Protein AF-A0A967PY24-F1 (afdb_monomer_lite)

Sequence (103 aa):
GVVNTLLMSVMERIREFGVILAVGATPGRLRKMVVSEAFLIGLIAMVLGNILGCLATWYLAEVGIDLRDFVSETLEFGGVVFDPIMRASWDYAYMGKMSIYVL

pLDDT: mean 76.0, std 14.74, range [50.81, 96.5]

Radius of gyration: 25.8 Å; chains: 1; bounding box: 61×32×58 Å

Secondary structure (DSSP, 8-state):
-HHHHHHHHHHHHHHHHHHHHHTT--HHHHHHHHHHHHHHHHHHHHHHHHHHHHHHHHHHHHH-EEGGGT--S--EETTEE---EE-----HHHHHHHHHH--

Foldseek 3Di:
DVVVVLVVVCVVC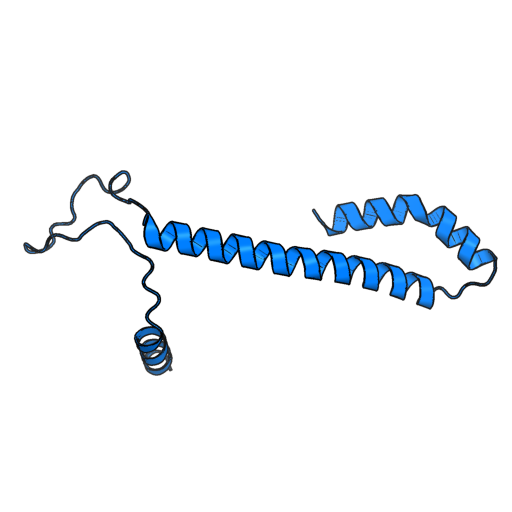VVVVVVVVVVPDDVVVVVVVSVVVVVVVVVVCVVVVVVVVVVVLVCCQVVFDQCCVVPVDQPCDPNDGDRSGDHPDPDVVVVVVVVVVVD

Structure (mmCIF, N/CA/C/O backbone):
data_AF-A0A967PY24-F1
#
_entry.id   AF-A0A967PY24-F1
#
loop_
_atom_site.group_PDB
_atom_site.id
_atom_site.type_symbol
_atom_site.label_atom_id
_atom_site.label_alt_id
_atom_site.label_comp_id
_atom_site.label_asym_id
_atom_site.label_entity_id
_atom_site.label_seq_id
_atom_site.pdbx_PDB_ins_code
_atom_site.Cartn_x
_atom_site.Cartn_y
_atom_site.Cartn_z
_atom_site.occupancy
_atom_site.B_iso_or_equiv
_atom_site.auth_seq_id
_atom_site.auth_comp_id
_atom_site.auth_asym_id
_atom_site.auth_atom_id
_atom_site.pdbx_PDB_model_num
ATOM 1 N N . GLY A 1 1 ? -1.833 11.123 3.171 1.00 68.25 1 GLY A N 1
ATOM 2 C CA . GLY A 1 1 ? -2.927 10.707 2.273 1.00 68.25 1 GLY A CA 1
ATOM 3 C C . GLY A 1 1 ? -3.796 9.662 2.936 1.00 68.25 1 GLY A C 1
ATOM 4 O O . GLY A 1 1 ? -4.712 10.034 3.648 1.00 68.25 1 GLY A O 1
ATOM 5 N N . VAL A 1 2 ? -3.454 8.378 2.793 1.00 81.25 2 VAL A N 1
ATOM 6 C CA . VAL A 1 2 ? -4.302 7.242 3.213 1.00 81.25 2 VAL A CA 1
ATOM 7 C C . VAL A 1 2 ? -4.654 7.246 4.706 1.00 81.25 2 VAL A C 1
ATOM 9 O O . VAL A 1 2 ? -5.825 7.155 5.055 1.00 81.25 2 VAL A O 1
ATOM 12 N N . VAL A 1 3 ? -3.669 7.431 5.594 1.00 84.44 3 VAL A N 1
ATOM 13 C CA . VAL A 1 3 ? -3.914 7.476 7.052 1.00 84.44 3 VAL A CA 1
ATOM 14 C C . VAL A 1 3 ? -4.847 8.628 7.429 1.00 84.44 3 VAL A C 1
ATOM 16 O O . VAL A 1 3 ? -5.705 8.457 8.281 1.00 84.44 3 VAL A O 1
ATOM 19 N N . ASN A 1 4 ? -4.735 9.777 6.758 1.00 89.81 4 ASN A N 1
ATOM 20 C CA . ASN A 1 4 ? -5.566 10.943 7.059 1.00 89.81 4 ASN A CA 1
ATOM 21 C C . ASN A 1 4 ? -7.040 10.696 6.692 1.00 89.81 4 ASN A C 1
ATOM 23 O O . ASN A 1 4 ? -7.938 11.041 7.450 1.00 89.81 4 ASN A O 1
ATOM 27 N N . THR A 1 5 ? -7.285 10.031 5.562 1.00 87.25 5 THR A N 1
ATOM 28 C CA . THR A 1 5 ? -8.632 9.631 5.131 1.00 87.25 5 THR A CA 1
ATOM 29 C C . THR A 1 5 ? -9.217 8.543 6.030 1.00 87.25 5 THR A C 1
ATOM 31 O O . THR A 1 5 ? -10.385 8.616 6.399 1.00 87.25 5 THR A O 1
ATOM 34 N N . LEU A 1 6 ? -8.405 7.560 6.431 1.00 86.25 6 LEU A N 1
ATOM 35 C CA . LEU A 1 6 ? -8.827 6.526 7.377 1.00 86.25 6 LEU A CA 1
ATOM 36 C C . LEU A 1 6 ? -9.180 7.131 8.738 1.00 86.25 6 LEU A C 1
ATOM 38 O O . LEU A 1 6 ? -10.207 6.784 9.308 1.00 86.25 6 LEU A O 1
ATOM 42 N N . LEU A 1 7 ? -8.372 8.070 9.235 1.00 86.44 7 LEU A N 1
ATOM 43 C CA . LEU A 1 7 ? -8.668 8.797 10.466 1.00 86.44 7 LEU A CA 1
ATOM 44 C C . LEU A 1 7 ? -9.975 9.579 10.345 1.00 86.44 7 LEU A C 1
ATOM 46 O O . LEU A 1 7 ? -10.795 9.497 11.250 1.00 86.44 7 LEU A O 1
ATOM 50 N N . MET A 1 8 ? -10.210 10.274 9.229 1.00 89.94 8 MET A N 1
ATOM 51 C CA . MET A 1 8 ? -11.463 11.000 9.011 1.00 89.94 8 MET A CA 1
ATOM 52 C C . MET A 1 8 ? -12.683 10.065 9.007 1.00 89.94 8 MET A C 1
ATOM 54 O O . MET A 1 8 ? -13.626 10.301 9.756 1.00 89.94 8 MET A O 1
ATOM 58 N N . SER A 1 9 ? -12.622 8.958 8.260 1.00 85.81 9 SER A N 1
ATOM 59 C CA . SER A 1 9 ? -13.684 7.938 8.221 1.00 85.81 9 SER A CA 1
ATOM 60 C C . SER A 1 9 ? -13.956 7.322 9.601 1.00 85.81 9 SER A C 1
ATOM 62 O O . SER A 1 9 ? -15.105 7.147 10.011 1.00 85.81 9 SER A O 1
ATOM 64 N N . VAL A 1 10 ? -12.900 7.046 10.375 1.00 85.50 10 VAL A N 1
ATOM 65 C CA . VAL A 1 10 ? -13.043 6.553 11.750 1.00 85.50 10 VAL A CA 1
ATOM 66 C C . VAL A 1 10 ? -13.692 7.614 12.632 1.00 85.50 10 VAL A C 1
ATOM 68 O O . VAL A 1 10 ? -14.6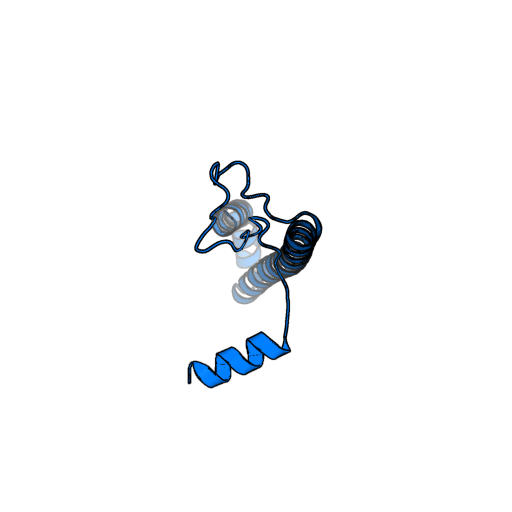30 7.287 13.351 1.00 85.50 10 VAL A O 1
ATOM 71 N N . MET A 1 11 ? -13.240 8.870 12.564 1.00 87.19 11 MET A N 1
ATOM 72 C CA . MET A 1 11 ? -13.758 9.974 13.380 1.00 87.19 11 MET A CA 1
ATOM 73 C C . MET A 1 11 ? -15.256 10.212 13.163 1.00 87.19 11 MET A C 1
ATOM 75 O O . MET A 1 11 ? -15.977 10.429 14.137 1.00 87.19 11 MET A O 1
ATOM 79 N N . GLU A 1 12 ? -15.742 10.103 11.925 1.00 88.75 12 GLU A N 1
ATOM 80 C CA . GLU A 1 12 ? -17.175 10.186 11.608 1.00 88.75 12 GLU A CA 1
ATOM 81 C C . GLU A 1 12 ? -17.982 9.060 12.277 1.00 88.75 12 GLU A C 1
ATOM 83 O O . GLU A 1 12 ? -19.085 9.290 12.774 1.00 88.75 12 GLU A O 1
ATOM 88 N N . ARG A 1 13 ? -17.400 7.860 12.387 1.00 87.62 13 ARG A N 1
ATOM 89 C CA . ARG A 1 13 ? -18.041 6.662 12.955 1.00 87.62 13 ARG A CA 1
ATOM 90 C C . ARG A 1 13 ? -17.791 6.436 14.447 1.00 87.62 13 ARG A C 1
ATOM 92 O O . ARG A 1 13 ? -18.373 5.521 15.029 1.00 87.62 13 ARG A O 1
ATOM 99 N N . ILE A 1 14 ? -16.988 7.270 15.117 1.00 86.19 14 ILE A N 1
ATOM 100 C CA . ILE A 1 14 ? -16.673 7.112 16.552 1.00 86.19 14 ILE A CA 1
ATOM 101 C C . ILE A 1 14 ? -17.939 7.061 17.418 1.00 86.19 14 ILE A C 1
ATOM 103 O O . ILE A 1 14 ? -18.005 6.246 18.340 1.00 86.19 14 ILE A O 1
ATOM 107 N N . ARG A 1 15 ? -18.958 7.890 17.135 1.00 86.44 15 ARG A N 1
ATOM 108 C CA . ARG A 1 15 ? -20.216 7.862 17.908 1.00 86.44 15 ARG A CA 1
ATOM 109 C C . ARG A 1 15 ? -20.978 6.555 17.712 1.00 86.44 15 ARG A C 1
ATOM 111 O O . ARG A 1 15 ? -21.472 6.003 18.689 1.00 86.44 15 ARG A O 1
ATOM 118 N N . GLU A 1 16 ? -21.032 6.042 16.487 1.00 88.31 16 GLU A N 1
ATOM 119 C CA . GLU A 1 16 ? -21.685 4.764 16.175 1.00 88.31 16 GLU A CA 1
ATOM 120 C C . GLU A 1 16 ? -20.984 3.608 16.894 1.00 88.31 16 GLU A C 1
ATOM 122 O O . GLU A 1 16 ? -21.624 2.789 17.554 1.00 88.31 16 GLU A O 1
ATOM 127 N N . PHE A 1 17 ? -19.651 3.590 16.854 1.00 87.25 17 PHE A N 1
ATOM 128 C CA . PHE A 1 17 ? -18.849 2.611 17.575 1.00 87.25 17 PHE A CA 1
ATOM 129 C C . PHE A 1 17 ? -19.028 2.714 19.092 1.00 87.25 17 PHE A C 1
ATOM 131 O O . PHE A 1 17 ? -19.130 1.685 19.755 1.00 87.25 17 PHE A O 1
ATOM 138 N N . GLY A 1 18 ? -19.143 3.925 19.641 1.00 85.75 18 GLY A N 1
ATOM 139 C CA . GLY A 1 18 ? -19.452 4.148 21.055 1.00 85.75 18 GLY A CA 1
ATOM 140 C C . GLY A 1 18 ? -20.798 3.551 21.476 1.00 85.75 18 GLY A C 1
ATOM 141 O O . GLY A 1 18 ? -20.881 2.916 22.525 1.00 85.75 18 GLY A O 1
ATOM 142 N N . VAL A 1 19 ? -21.829 3.672 20.633 1.00 89.62 19 VAL A N 1
ATOM 143 C CA . VAL A 1 19 ? -23.148 3.059 20.875 1.00 89.62 19 VAL A CA 1
ATOM 144 C C . VAL A 1 19 ? -23.069 1.532 20.804 1.00 89.62 19 VAL A C 1
ATOM 146 O O . VAL A 1 19 ? -23.576 0.848 21.689 1.00 89.62 19 VAL A O 1
ATOM 149 N N . ILE A 1 20 ? -22.382 0.981 19.800 1.00 85.69 20 ILE A N 1
ATOM 150 C CA . 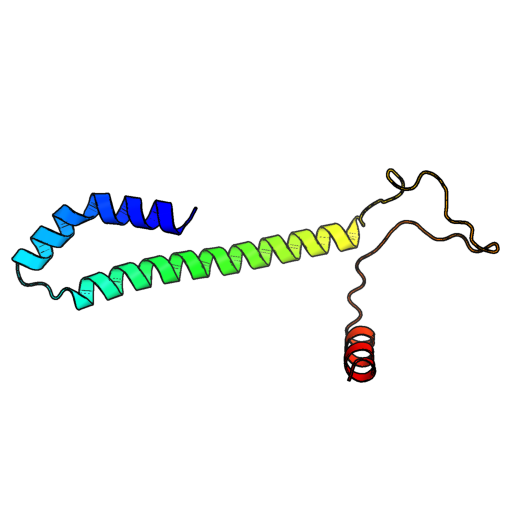ILE A 1 20 ? -22.213 -0.473 19.640 1.00 85.69 20 ILE A CA 1
ATOM 151 C C . ILE A 1 20 ? -2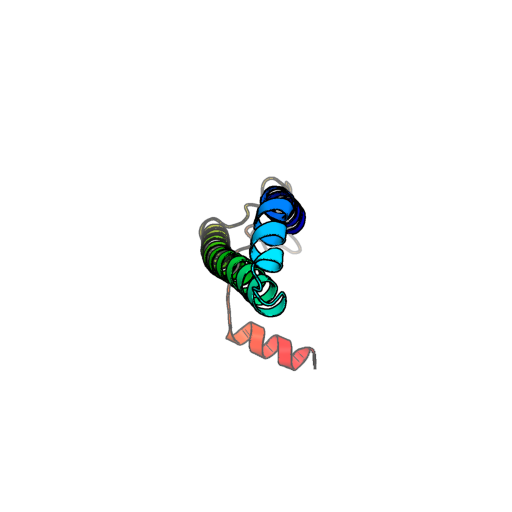1.457 -1.080 20.835 1.00 85.69 20 ILE A C 1
ATOM 153 O O . ILE A 1 20 ? -21.823 -2.148 21.330 1.00 85.69 20 ILE A O 1
ATOM 157 N N . LEU A 1 21 ? -20.429 -0.391 21.337 1.00 86.19 21 LEU A N 1
ATOM 158 C CA . LEU A 1 21 ? -19.691 -0.800 22.534 1.00 86.19 21 LEU A CA 1
ATOM 159 C C . LEU A 1 21 ? -20.553 -0.700 23.803 1.00 86.19 21 LEU A C 1
ATOM 161 O O . LEU A 1 21 ? -20.484 -1.594 24.643 1.00 86.19 21 LEU A O 1
ATOM 165 N N . ALA A 1 22 ? -21.404 0.325 23.923 1.00 88.62 22 ALA A N 1
ATOM 166 C CA . ALA A 1 22 ? -22.317 0.490 25.058 1.00 88.62 22 ALA A CA 1
ATOM 167 C C . ALA A 1 22 ? -23.391 -0.613 25.140 1.00 88.62 22 ALA A C 1
ATOM 169 O O . ALA A 1 22 ? -23.834 -0.956 26.232 1.00 88.62 22 ALA A O 1
ATOM 170 N N . VAL A 1 23 ? -23.766 -1.211 24.003 1.00 86.31 23 VAL A N 1
ATOM 171 C CA . VAL A 1 23 ? -24.688 -2.365 23.923 1.00 86.31 23 VAL A CA 1
ATOM 172 C C . VAL A 1 23 ? -23.981 -3.700 24.243 1.00 86.31 23 VAL A C 1
ATOM 174 O O . VAL A 1 23 ? -24.617 -4.749 24.310 1.00 86.31 23 VAL A O 1
ATOM 177 N N . GLY A 1 24 ? -22.669 -3.680 24.508 1.00 84.88 24 GLY A N 1
ATOM 178 C CA . GLY A 1 24 ? -21.901 -4.842 24.971 1.00 84.88 24 GLY A CA 1
ATOM 179 C C . GLY A 1 24 ? -21.020 -5.499 23.906 1.00 84.88 24 GLY A C 1
ATOM 180 O O . GLY A 1 24 ? -20.502 -6.597 24.124 1.00 84.88 24 GLY A O 1
ATOM 181 N N . ALA A 1 25 ? -20.813 -4.862 22.751 1.00 84.00 25 ALA A N 1
ATOM 182 C CA . ALA A 1 25 ? -19.838 -5.353 21.783 1.00 84.00 25 ALA A CA 1
ATOM 183 C C . ALA A 1 25 ? -18.401 -5.224 22.319 1.00 84.00 25 ALA A C 1
ATOM 185 O O . ALA A 1 25 ? -18.050 -4.282 23.025 1.00 84.00 25 ALA A O 1
ATOM 186 N N . THR A 1 26 ? -17.525 -6.158 21.943 1.00 88.50 26 THR A N 1
ATOM 187 C CA . THR A 1 26 ? -16.120 -6.145 22.371 1.00 88.50 26 THR A CA 1
ATOM 188 C C . THR A 1 26 ? -15.265 -5.210 21.499 1.00 88.50 26 THR A C 1
ATOM 190 O O . THR A 1 26 ? -15.270 -5.348 20.271 1.00 88.50 26 THR A O 1
ATOM 193 N N . PRO A 1 27 ? -14.419 -4.340 22.091 1.00 81.25 27 PRO A N 1
ATOM 194 C CA . PRO A 1 27 ? -13.557 -3.409 21.345 1.00 81.25 27 PRO A CA 1
ATOM 195 C C . PRO A 1 27 ? -12.545 -4.112 20.427 1.00 81.25 27 PRO A C 1
ATOM 197 O O . PRO A 1 27 ? -12.156 -3.582 19.385 1.00 81.25 27 PRO A O 1
ATOM 200 N N . GLY A 1 28 ? -12.174 -5.357 20.743 1.00 85.75 28 GLY A N 1
ATOM 201 C CA . GLY A 1 28 ? -11.334 -6.181 19.874 1.00 85.75 28 GLY A CA 1
ATOM 202 C C . GLY A 1 28 ? -11.974 -6.508 18.517 1.00 85.75 28 GLY A C 1
ATOM 203 O O . GLY A 1 28 ? -11.254 -6.624 17.525 1.00 85.75 28 GLY A O 1
ATOM 204 N N . ARG A 1 29 ? -13.308 -6.627 18.444 1.00 84.94 29 ARG A N 1
ATOM 205 C CA . ARG A 1 29 ? -14.031 -6.921 17.195 1.00 84.94 29 ARG A CA 1
ATOM 206 C C . ARG A 1 29 ? -14.053 -5.711 16.269 1.00 84.94 29 ARG A C 1
ATOM 208 O O . ARG A 1 29 ? -13.830 -5.865 15.072 1.00 84.94 29 ARG A O 1
ATOM 215 N N . LEU A 1 30 ? -14.217 -4.522 16.845 1.00 86.12 30 LEU A N 1
ATOM 216 C CA . LEU A 1 30 ? -14.128 -3.262 16.118 1.00 86.12 30 LEU A CA 1
ATOM 217 C C . LEU A 1 30 ? -12.735 -3.065 15.508 1.00 86.12 30 LEU A C 1
ATOM 219 O O . LEU A 1 30 ? -12.608 -2.821 14.313 1.00 86.12 30 LEU A O 1
ATOM 223 N N . ARG A 1 31 ? -11.677 -3.266 16.304 1.00 86.31 31 ARG A N 1
ATOM 224 C CA . ARG A 1 31 ? -10.299 -3.152 15.808 1.00 86.31 31 ARG A CA 1
ATOM 225 C C . ARG A 1 31 ? -10.023 -4.118 14.654 1.00 86.31 31 ARG A C 1
ATOM 227 O O . ARG A 1 31 ? -9.413 -3.723 13.668 1.00 86.31 31 ARG A O 1
ATOM 234 N N . LYS A 1 32 ? -10.481 -5.372 14.756 1.00 90.81 32 LYS A N 1
ATOM 235 C CA . LYS A 1 32 ? -10.332 -6.360 13.674 1.00 90.81 32 LYS A CA 1
ATOM 236 C C . LYS A 1 32 ? -11.047 -5.926 12.394 1.00 90.81 32 LYS A C 1
ATOM 238 O O . LYS A 1 32 ? -10.474 -6.084 11.325 1.00 90.81 32 LYS A O 1
ATOM 243 N N . MET A 1 33 ? -12.246 -5.357 12.508 1.00 89.06 33 MET A N 1
ATOM 244 C CA . MET A 1 33 ? -13.005 -4.850 11.364 1.00 89.06 33 MET A CA 1
ATOM 245 C C . MET A 1 33 ? -12.246 -3.730 10.642 1.00 89.06 33 MET A C 1
ATOM 247 O O . MET A 1 33 ? -11.991 -3.842 9.446 1.00 89.06 33 MET A O 1
ATOM 251 N N . VAL A 1 34 ? -11.789 -2.714 11.380 1.00 88.25 34 VAL A N 1
ATOM 252 C CA . VAL A 1 34 ? -11.043 -1.583 10.802 1.00 88.25 34 VAL A CA 1
ATOM 253 C C . VAL A 1 34 ? -9.730 -2.046 10.164 1.00 88.25 34 VAL A C 1
ATOM 255 O O . VAL A 1 34 ? -9.392 -1.630 9.059 1.00 88.25 34 VAL A O 1
ATOM 258 N N . VAL A 1 35 ? -8.997 -2.955 10.818 1.00 90.12 35 VAL A N 1
ATOM 259 C CA . VAL A 1 35 ? -7.762 -3.520 10.250 1.00 90.12 35 VAL A CA 1
ATOM 260 C C . VAL A 1 35 ? -8.054 -4.322 8.982 1.00 90.12 35 VAL A C 1
ATOM 262 O O . VAL A 1 35 ? -7.303 -4.204 8.020 1.00 90.12 35 VAL A O 1
ATOM 265 N N . SER A 1 36 ? -9.140 -5.100 8.944 1.00 93.06 36 SER A N 1
ATOM 266 C CA . SER A 1 36 ? -9.518 -5.844 7.736 1.00 93.06 36 SER A CA 1
ATOM 267 C C . SER A 1 36 ? -9.909 -4.928 6.576 1.00 93.06 36 SER A C 1
ATOM 269 O O . SER A 1 36 ? -9.531 -5.195 5.441 1.00 93.06 36 SER A O 1
ATOM 271 N N . GLU A 1 37 ? -10.591 -3.817 6.854 1.00 89.56 37 GLU A N 1
ATOM 272 C CA . GLU A 1 37 ? -10.946 -2.817 5.847 1.00 89.56 37 GLU A CA 1
ATOM 273 C C . GLU A 1 37 ? -9.691 -2.147 5.274 1.00 89.56 37 GLU A C 1
ATOM 275 O O . GLU A 1 37 ? -9.494 -2.118 4.058 1.00 89.56 37 GLU A O 1
ATOM 280 N N . ALA A 1 38 ? -8.778 -1.709 6.146 1.00 90.12 38 ALA A N 1
ATOM 281 C CA . ALA A 1 38 ? -7.498 -1.138 5.734 1.00 90.12 38 ALA A CA 1
ATOM 282 C C . ALA A 1 38 ? -6.647 -2.140 4.935 1.00 90.12 38 ALA A C 1
ATOM 284 O O . ALA A 1 38 ? -6.014 -1.768 3.947 1.00 90.12 38 ALA A O 1
ATOM 285 N N . PHE A 1 39 ? -6.654 -3.415 5.332 1.00 93.75 39 PHE A N 1
ATOM 286 C CA . PHE A 1 39 ? -5.940 -4.476 4.631 1.00 93.75 39 PHE A CA 1
ATOM 287 C C . PHE A 1 39 ? -6.484 -4.697 3.216 1.00 93.75 39 PHE A C 1
ATOM 289 O O . PHE A 1 39 ? -5.700 -4.778 2.274 1.00 93.75 39 PHE A O 1
ATOM 296 N N . LEU A 1 40 ? -7.808 -4.737 3.042 1.00 93.69 40 LEU A N 1
ATOM 297 C CA . LEU A 1 40 ? -8.437 -4.883 1.725 1.00 93.69 40 LEU A CA 1
ATOM 298 C C . LEU A 1 40 ? -8.108 -3.706 0.804 1.00 93.69 40 LEU A C 1
ATOM 300 O O . LEU A 1 40 ? -7.724 -3.914 -0.345 1.00 93.69 40 LEU A O 1
ATOM 304 N N . ILE A 1 41 ? -8.194 -2.477 1.318 1.00 92.31 41 ILE A N 1
ATOM 305 C CA . ILE A 1 41 ? -7.833 -1.272 0.559 1.00 92.31 41 ILE A CA 1
ATOM 306 C C . ILE A 1 41 ? -6.354 -1.322 0.153 1.00 92.31 41 ILE A C 1
ATOM 308 O O . ILE A 1 41 ? -6.021 -1.049 -0.999 1.00 92.31 41 ILE A O 1
ATOM 312 N N . GLY A 1 42 ? -5.471 -1.715 1.076 1.00 91.75 42 GLY A N 1
ATOM 313 C CA . GLY A 1 42 ? -4.043 -1.878 0.806 1.00 91.75 42 GLY A CA 1
ATOM 314 C C . GLY A 1 42 ? -3.756 -2.939 -0.257 1.00 91.75 42 GLY A C 1
ATOM 315 O O . GLY A 1 42 ? -2.949 -2.702 -1.151 1.00 91.75 42 GLY A O 1
ATOM 316 N N . LEU A 1 43 ? -4.452 -4.076 -0.207 1.00 95.44 43 LEU A N 1
ATOM 317 C CA . LEU A 1 43 ? -4.307 -5.157 -1.181 1.00 95.44 43 LEU A CA 1
ATOM 318 C C . LEU A 1 43 ? -4.712 -4.698 -2.589 1.00 95.44 43 LEU A C 1
ATOM 320 O O . LEU A 1 43 ? -3.979 -4.917 -3.550 1.00 95.44 43 LEU A O 1
ATOM 324 N N . ILE A 1 44 ? -5.849 -4.008 -2.705 1.00 94.75 44 ILE A N 1
ATOM 325 C CA . ILE A 1 44 ? -6.325 -3.457 -3.980 1.00 94.75 44 ILE A CA 1
ATOM 326 C C . ILE A 1 44 ? -5.332 -2.417 -4.512 1.00 94.75 44 ILE A C 1
ATOM 328 O O . ILE A 1 44 ? -4.950 -2.469 -5.681 1.00 94.75 44 ILE A O 1
ATOM 332 N N . ALA A 1 45 ? -4.866 -1.506 -3.655 1.00 93.44 45 ALA A N 1
ATOM 333 C CA . ALA A 1 45 ? -3.884 -0.494 -4.029 1.00 93.44 45 ALA A CA 1
ATOM 334 C C . ALA A 1 45 ? -2.554 -1.113 -4.487 1.00 93.44 45 ALA A C 1
ATOM 336 O O . ALA A 1 45 ? -1.969 -0.641 -5.458 1.00 93.44 45 ALA A O 1
ATOM 337 N N . MET A 1 46 ? -2.095 -2.184 -3.834 1.00 94.50 46 MET A N 1
ATOM 338 C CA . MET A 1 46 ? -0.882 -2.908 -4.215 1.00 94.50 46 MET A CA 1
ATOM 339 C C . MET A 1 46 ? -1.014 -3.531 -5.606 1.00 94.50 46 MET A C 1
ATOM 341 O O . MET A 1 46 ? -0.124 -3.359 -6.435 1.00 94.50 46 MET A O 1
ATOM 345 N N . VAL A 1 47 ? -2.119 -4.232 -5.876 1.00 96.50 47 VAL A N 1
ATOM 346 C CA . VAL A 1 47 ? -2.360 -4.867 -7.182 1.00 96.50 47 VAL A CA 1
ATOM 347 C C . VAL A 1 47 ? -2.434 -3.813 -8.284 1.00 96.50 47 VAL A C 1
ATOM 349 O O . VAL A 1 47 ? -1.749 -3.932 -9.297 1.00 96.50 47 VAL A O 1
ATOM 352 N N . LEU A 1 48 ? -3.205 -2.744 -8.070 1.00 95.31 48 LEU A N 1
ATOM 353 C CA . LEU A 1 48 ? -3.330 -1.655 -9.040 1.00 95.31 48 LEU A CA 1
ATOM 354 C C . LEU A 1 48 ? -2.002 -0.928 -9.264 1.00 95.31 48 LEU A C 1
ATOM 356 O O . LEU A 1 48 ? -1.634 -0.665 -10.405 1.00 95.31 48 LEU A O 1
ATOM 360 N N . GLY A 1 49 ? -1.264 -0.635 -8.192 1.00 93.25 49 GLY A N 1
ATOM 361 C CA . GLY A 1 49 ? 0.046 0.002 -8.273 1.00 93.25 49 GLY A CA 1
ATOM 362 C C . GLY A 1 49 ? 1.060 -0.853 -9.028 1.00 93.25 49 GLY A C 1
ATOM 363 O O . GLY A 1 49 ? 1.819 -0.324 -9.833 1.00 93.25 49 GLY A O 1
ATOM 364 N N . ASN A 1 50 ? 1.036 -2.173 -8.830 1.00 93.62 50 ASN A N 1
ATOM 365 C CA . ASN A 1 50 ? 1.899 -3.094 -9.561 1.00 93.62 50 ASN A CA 1
ATOM 366 C C . ASN A 1 50 ? 1.559 -3.122 -11.058 1.00 93.62 50 ASN A C 1
ATOM 368 O O . ASN A 1 50 ? 2.454 -2.962 -11.880 1.00 93.62 50 ASN A O 1
ATOM 372 N N . ILE A 1 51 ? 0.274 -3.228 -11.410 1.00 94.06 51 ILE A N 1
ATOM 373 C CA . ILE A 1 51 ? -0.178 -3.222 -12.809 1.00 94.06 51 ILE A CA 1
ATOM 374 C C . ILE A 1 51 ? 0.222 -1.916 -13.502 1.00 94.06 51 ILE A C 1
ATOM 376 O O . ILE A 1 51 ? 0.812 -1.946 -14.581 1.00 94.06 51 ILE A O 1
ATOM 380 N N . LEU A 1 52 ? -0.058 -0.771 -12.873 1.00 93.06 52 LEU A N 1
ATOM 381 C CA . LEU A 1 52 ? 0.308 0.541 -13.408 1.00 93.06 52 LEU A CA 1
ATOM 382 C C . LEU A 1 52 ? 1.827 0.708 -13.514 1.00 93.06 52 LEU A C 1
ATOM 384 O O . LEU A 1 52 ? 2.306 1.248 -14.505 1.00 93.06 52 LEU A O 1
ATOM 388 N N . GLY A 1 53 ? 2.581 0.214 -12.531 1.00 89.12 53 GLY A N 1
ATOM 389 C CA . GLY A 1 53 ? 4.041 0.218 -12.550 1.00 89.12 53 GLY A CA 1
ATOM 390 C C . GLY A 1 53 ? 4.601 -0.605 -13.707 1.00 89.12 53 GLY A C 1
ATOM 391 O O . GLY A 1 53 ? 5.395 -0.090 -14.485 1.00 89.12 53 GLY A O 1
ATOM 392 N N . CYS A 1 54 ? 4.139 -1.845 -13.881 1.00 86.25 54 CYS A N 1
ATOM 393 C CA . CYS A 1 54 ? 4.542 -2.702 -14.995 1.00 86.25 54 CYS A CA 1
ATOM 394 C C . CYS A 1 54 ? 4.174 -2.096 -16.353 1.00 86.25 54 CYS A C 1
ATOM 396 O O . CYS A 1 54 ? 4.998 -2.123 -17.262 1.00 86.25 54 CYS A O 1
ATOM 398 N N . LEU A 1 55 ? 2.979 -1.513 -16.490 1.00 86.25 55 LEU A N 1
ATOM 399 C CA . LEU A 1 55 ? 2.569 -0.801 -17.705 1.00 86.25 55 LEU A CA 1
ATOM 400 C C . LEU A 1 55 ? 3.470 0.402 -17.988 1.00 86.25 55 LEU A C 1
ATOM 402 O O . LEU A 1 55 ? 3.892 0.587 -19.125 1.00 86.25 55 LEU A O 1
ATOM 406 N N . ALA A 1 56 ? 3.800 1.193 -16.966 1.00 83.62 56 ALA A N 1
ATOM 407 C CA . ALA A 1 56 ? 4.707 2.325 -17.104 1.00 83.62 56 ALA A CA 1
ATOM 408 C C . ALA A 1 56 ? 6.120 1.871 -17.496 1.00 83.62 56 ALA A C 1
ATOM 410 O O . ALA A 1 56 ? 6.719 2.456 -18.391 1.00 83.62 56 ALA A O 1
ATOM 411 N N . THR A 1 57 ? 6.641 0.805 -16.880 1.00 79.38 57 THR A N 1
ATOM 412 C CA . THR A 1 57 ? 7.941 0.223 -17.241 1.00 79.38 57 THR A CA 1
ATOM 413 C C . THR A 1 57 ? 7.938 -0.324 -18.664 1.00 79.38 57 THR A C 1
ATOM 415 O O . THR A 1 57 ? 8.893 -0.090 -19.395 1.00 79.38 57 THR A O 1
ATOM 418 N N . TRP A 1 58 ? 6.875 -1.015 -19.077 1.00 74.56 58 TRP A N 1
ATOM 419 C CA . TRP A 1 58 ? 6.735 -1.519 -20.442 1.00 74.56 58 TRP A CA 1
ATOM 420 C C . TRP A 1 58 ? 6.667 -0.377 -21.462 1.00 74.56 58 TRP A C 1
ATOM 422 O O . TRP A 1 58 ? 7.377 -0.406 -22.461 1.00 74.56 58 TRP A O 1
ATOM 432 N N . TYR A 1 59 ? 5.897 0.673 -21.169 1.00 75.94 59 TYR A N 1
ATOM 433 C CA . TYR A 1 59 ? 5.829 1.871 -22.003 1.00 75.94 59 TYR A CA 1
ATOM 434 C C . TYR A 1 59 ? 7.194 2.565 -22.124 1.00 75.94 59 TYR A C 1
ATOM 436 O O . TYR A 1 59 ? 7.615 2.904 -23.226 1.00 75.94 59 TYR A O 1
ATOM 444 N N . LEU A 1 60 ? 7.924 2.717 -21.013 1.00 70.38 60 LEU A N 1
ATOM 445 C CA . LEU A 1 60 ? 9.291 3.250 -21.020 1.00 70.38 60 LEU A CA 1
ATOM 446 C C . LEU A 1 60 ? 10.276 2.349 -21.779 1.00 70.38 60 LEU A C 1
ATOM 448 O O . LEU A 1 60 ? 11.233 2.860 -22.351 1.00 70.38 60 LEU A O 1
ATOM 452 N N . ALA A 1 61 ? 10.080 1.030 -21.772 1.00 65.88 61 ALA A N 1
ATOM 453 C CA . ALA A 1 61 ? 10.940 0.095 -22.490 1.00 65.88 61 ALA A CA 1
ATOM 454 C C . ALA A 1 61 ? 10.713 0.143 -24.011 1.00 65.88 61 ALA A C 1
ATOM 456 O O . ALA A 1 61 ? 11.682 0.056 -24.764 1.00 65.88 61 ALA A O 1
ATOM 457 N N . GLU A 1 62 ? 9.462 0.312 -24.452 1.00 64.44 62 GLU A N 1
ATOM 458 C CA . GLU A 1 62 ? 9.100 0.343 -25.874 1.00 64.44 62 GLU A CA 1
ATOM 459 C C . GLU A 1 62 ? 9.340 1.723 -26.510 1.00 64.44 62 GLU A C 1
ATOM 461 O O . GLU A 1 62 ? 9.897 1.816 -27.601 1.00 64.44 62 GLU A O 1
ATOM 466 N N . VAL A 1 63 ? 8.960 2.806 -25.820 1.00 66.50 63 VAL A N 1
ATOM 467 C CA . VAL A 1 63 ? 9.137 4.184 -26.317 1.00 66.50 63 VAL A CA 1
ATOM 468 C C . VAL A 1 63 ? 10.553 4.702 -26.041 1.00 66.50 63 VAL A C 1
ATOM 470 O O . VAL A 1 63 ? 11.070 5.510 -26.808 1.00 66.50 63 VAL A O 1
ATOM 473 N N . GLY A 1 64 ? 11.218 4.197 -24.994 1.00 55.84 64 GLY A N 1
ATOM 474 C CA . GLY A 1 64 ? 12.485 4.742 -24.513 1.00 55.84 64 GLY A CA 1
ATOM 475 C C . GLY A 1 64 ? 12.300 6.121 -23.875 1.00 55.84 64 GLY A C 1
ATOM 476 O O . GLY A 1 64 ? 11.343 6.844 -24.149 1.00 55.84 64 GLY A O 1
ATOM 477 N N . ILE A 1 65 ? 13.220 6.511 -22.996 1.00 59.09 65 ILE A N 1
ATOM 478 C CA . ILE A 1 65 ? 13.342 7.922 -22.620 1.00 59.09 65 ILE A CA 1
ATOM 479 C C . ILE A 1 65 ? 14.210 8.558 -23.701 1.00 59.09 65 ILE A C 1
ATOM 481 O O . ILE A 1 65 ? 15.379 8.200 -23.831 1.00 59.09 65 ILE A O 1
ATOM 485 N N . ASP A 1 66 ? 13.644 9.456 -24.504 1.00 58.12 66 ASP A N 1
ATOM 486 C CA . ASP A 1 66 ? 14.399 10.161 -25.537 1.00 58.12 66 ASP A CA 1
ATOM 487 C C . ASP A 1 66 ? 15.202 11.299 -24.882 1.00 58.12 66 ASP A C 1
ATOM 489 O O . ASP A 1 66 ? 14.691 12.388 -24.627 1.00 58.12 66 ASP A O 1
ATOM 493 N N . LEU A 1 67 ? 16.461 11.030 -24.514 1.00 60.91 67 LEU A N 1
ATOM 494 C CA . LEU A 1 67 ? 17.348 12.031 -23.900 1.00 60.91 67 LEU A CA 1
ATOM 495 C C . LEU A 1 67 ? 17.914 13.036 -24.917 1.00 60.91 67 LEU A C 1
ATOM 497 O O . LEU A 1 67 ? 18.663 13.931 -24.524 1.00 60.91 67 LEU A O 1
ATOM 501 N N . ARG A 1 68 ? 17.557 12.921 -26.203 1.00 53.91 68 ARG A N 1
ATOM 502 C CA . ARG A 1 68 ? 18.015 13.817 -27.280 1.00 53.91 68 ARG A CA 1
ATOM 503 C C . ARG A 1 68 ? 17.693 15.287 -27.010 1.00 53.91 68 ARG A C 1
ATOM 505 O O . ARG A 1 68 ? 18.485 16.149 -27.370 1.00 53.91 68 ARG A O 1
ATOM 512 N N . ASP A 1 69 ? 16.595 15.564 -26.309 1.00 59.56 69 ASP A N 1
ATOM 513 C CA . ASP A 1 69 ? 16.208 16.932 -25.941 1.00 59.56 69 ASP A CA 1
ATOM 514 C C . ASP A 1 69 ? 16.993 17.494 -24.737 1.00 59.56 69 ASP A C 1
ATOM 516 O O . ASP A 1 69 ? 17.048 18.708 -24.550 1.00 59.56 69 ASP A O 1
ATOM 520 N N . PHE A 1 70 ? 17.627 16.639 -23.923 1.00 59.59 70 PHE A N 1
ATOM 521 C CA . PHE A 1 70 ? 18.456 17.048 -22.777 1.00 59.59 70 PHE A CA 1
ATOM 522 C C . PHE A 1 70 ? 19.964 17.032 -23.081 1.00 59.59 70 PHE A C 1
ATOM 524 O O . PHE A 1 70 ? 20.739 17.667 -22.366 1.00 59.59 70 PHE A O 1
ATOM 531 N N . VAL A 1 71 ? 20.386 16.326 -24.133 1.00 57.47 71 VAL A N 1
ATOM 532 C CA . VAL A 1 71 ? 21.777 16.193 -24.583 1.00 57.47 71 VAL A CA 1
ATOM 533 C C . VAL A 1 71 ? 21.854 16.673 -26.036 1.00 57.47 71 VAL A C 1
ATOM 535 O O . VAL A 1 71 ? 21.650 15.904 -26.968 1.00 57.47 71 VAL A O 1
ATOM 538 N N . SER A 1 72 ? 22.121 17.969 -26.232 1.00 53.28 72 SER A N 1
ATOM 539 C CA . SER A 1 72 ? 22.178 18.602 -27.564 1.00 53.28 72 SER A CA 1
ATOM 540 C C . SER A 1 72 ? 23.453 18.286 -28.358 1.00 53.28 72 SER A C 1
ATOM 542 O O . SER A 1 72 ? 23.545 18.626 -29.533 1.00 53.28 72 SER A O 1
ATOM 544 N N . GLU A 1 73 ? 24.439 17.653 -27.724 1.00 57.97 73 GLU A N 1
ATOM 545 C CA . GLU A 1 73 ? 25.657 17.149 -28.356 1.00 57.97 73 GLU A CA 1
ATOM 546 C C . GLU A 1 73 ? 25.616 15.621 -28.324 1.00 57.97 73 GLU A C 1
ATOM 548 O O . GLU A 1 73 ? 25.679 15.018 -27.254 1.00 57.97 73 GLU A O 1
ATOM 553 N N . THR A 1 74 ? 25.523 14.976 -29.490 1.00 56.41 74 THR A N 1
ATOM 554 C CA . THR A 1 74 ? 25.887 13.561 -29.625 1.00 56.41 74 THR A CA 1
ATOM 555 C C . THR A 1 74 ? 27.264 13.376 -28.996 1.00 56.41 74 THR A C 1
ATOM 557 O O . THR A 1 74 ? 28.240 13.946 -29.478 1.00 56.41 74 THR A O 1
ATOM 560 N N . LEU A 1 75 ? 27.335 12.637 -27.885 1.00 56.19 75 LEU A N 1
ATOM 561 C CA . LEU A 1 75 ? 28.581 12.369 -27.170 1.00 56.19 75 LEU A CA 1
ATOM 562 C C . LEU A 1 75 ? 29.470 11.484 -28.057 1.00 56.19 75 LEU A C 1
ATOM 564 O O . LEU A 1 75 ? 29.441 10.263 -27.980 1.00 56.19 75 LEU A O 1
ATOM 568 N N . GLU A 1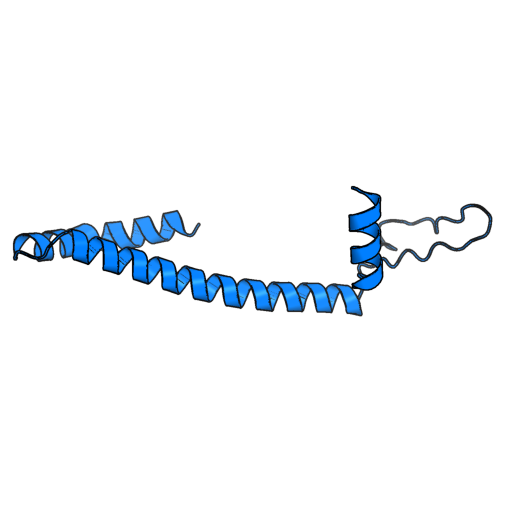 76 ? 30.239 12.099 -28.949 1.00 56.38 76 GLU A N 1
ATOM 569 C CA . GLU A 1 76 ? 31.247 11.429 -29.764 1.00 56.38 76 GLU A CA 1
ATOM 570 C C . GLU A 1 76 ? 32.558 11.375 -28.973 1.00 56.38 76 GLU A C 1
ATOM 572 O O . GLU A 1 76 ? 33.402 12.265 -29.056 1.00 56.38 76 GLU A O 1
ATOM 577 N N . PHE A 1 77 ? 32.752 10.324 -28.174 1.00 52.34 77 PHE A N 1
ATOM 578 C CA . PHE A 1 77 ? 34.042 10.076 -27.529 1.00 52.34 77 PHE A CA 1
ATOM 579 C C . PHE A 1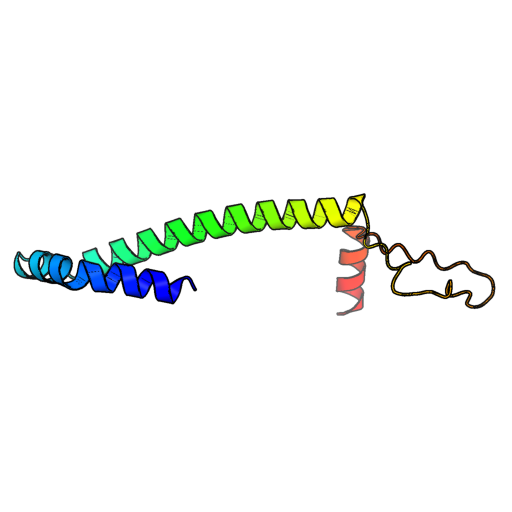 77 ? 34.828 9.049 -28.350 1.00 52.34 77 PHE A C 1
ATOM 581 O O . PHE A 1 77 ? 34.544 7.854 -28.314 1.00 52.34 77 PHE A O 1
ATOM 588 N N . GLY A 1 78 ? 35.808 9.516 -29.128 1.00 59.88 78 GLY A N 1
ATOM 589 C CA . GLY A 1 78 ? 36.714 8.640 -29.881 1.00 59.88 78 GLY A CA 1
ATOM 590 C C . GLY A 1 78 ? 36.110 7.975 -31.127 1.00 59.88 78 GLY A C 1
ATOM 591 O O . GLY A 1 78 ? 36.516 6.869 -31.470 1.00 59.88 78 GLY A O 1
ATOM 592 N N . GLY A 1 79 ? 35.157 8.624 -31.808 1.00 55.75 79 GLY A N 1
ATOM 593 C CA . GLY A 1 79 ? 34.594 8.147 -33.084 1.00 55.75 79 GLY A CA 1
ATOM 594 C C . GLY A 1 79 ? 33.500 7.079 -32.963 1.00 55.75 79 GLY A C 1
ATOM 595 O O . GLY A 1 79 ? 33.070 6.525 -33.973 1.00 55.75 79 GLY A O 1
ATOM 596 N N . VAL A 1 80 ? 33.037 6.793 -31.744 1.00 56.06 80 VAL A N 1
ATOM 597 C CA . VAL A 1 80 ? 31.876 5.935 -31.487 1.00 56.06 80 VAL A CA 1
ATOM 598 C C . VAL A 1 80 ? 30.669 6.827 -31.210 1.00 56.06 80 VAL A C 1
ATOM 600 O O . VAL A 1 80 ? 30.702 7.649 -30.295 1.00 56.06 80 VAL A O 1
ATOM 603 N N . VAL A 1 81 ? 29.606 6.663 -32.000 1.00 58.56 81 VAL A N 1
ATOM 604 C CA . VAL A 1 81 ? 28.329 7.351 -31.779 1.00 58.56 81 VAL A CA 1
ATOM 605 C C . VAL A 1 81 ? 27.657 6.720 -30.562 1.00 58.56 81 VAL A C 1
ATOM 607 O O . VAL A 1 81 ? 27.207 5.575 -30.624 1.00 58.56 81 VAL A O 1
ATOM 610 N N . PHE A 1 82 ? 27.606 7.444 -29.446 1.00 55.22 82 PHE A N 1
ATOM 611 C CA . PHE A 1 82 ? 26.771 7.053 -28.314 1.00 55.22 82 PHE A CA 1
ATOM 612 C C . PHE A 1 82 ? 25.307 7.334 -28.665 1.00 55.22 82 PHE A C 1
ATOM 614 O O . PHE A 1 82 ? 24.920 8.492 -28.814 1.00 55.22 82 PHE A O 1
ATOM 621 N N . ASP A 1 83 ? 24.496 6.282 -28.817 1.00 57.00 83 ASP A N 1
ATOM 622 C CA . ASP A 1 83 ? 23.048 6.416 -29.006 1.00 57.00 83 ASP A CA 1
ATOM 623 C C . ASP A 1 83 ? 22.419 6.920 -27.689 1.00 57.00 83 ASP A C 1
ATOM 625 O O . ASP A 1 83 ? 22.496 6.221 -26.674 1.00 57.00 83 ASP A O 1
ATOM 629 N N . PRO A 1 84 ? 21.823 8.128 -27.652 1.00 55.00 84 PRO A N 1
ATOM 630 C CA . PRO A 1 84 ? 21.266 8.712 -26.429 1.00 55.00 84 PRO A CA 1
ATOM 631 C C . PRO A 1 84 ? 19.968 8.033 -25.967 1.00 55.00 84 PRO A C 1
ATOM 633 O O . PRO A 1 84 ? 19.402 8.416 -24.943 1.00 55.00 84 PRO A O 1
ATOM 636 N N . ILE A 1 85 ? 19.471 7.031 -26.698 1.00 52.25 85 ILE A N 1
ATOM 637 C CA . ILE A 1 85 ? 18.276 6.286 -26.312 1.00 52.25 85 ILE A CA 1
ATOM 638 C C . ILE A 1 85 ? 18.659 5.245 -25.252 1.00 52.25 85 ILE A C 1
ATOM 640 O O . ILE A 1 85 ? 19.056 4.119 -25.559 1.00 52.25 85 ILE A O 1
ATOM 644 N N . MET A 1 86 ? 18.485 5.599 -23.977 1.00 55.81 86 MET A N 1
ATOM 645 C CA . MET A 1 86 ? 18.544 4.621 -22.891 1.00 55.81 86 MET A CA 1
ATOM 646 C C . MET A 1 86 ? 17.279 3.758 -22.904 1.00 55.81 86 MET A C 1
ATOM 648 O O . MET A 1 86 ? 16.224 4.144 -22.398 1.00 55.81 86 MET A O 1
ATOM 652 N N . ARG A 1 87 ? 17.395 2.563 -23.489 1.00 54.28 87 ARG A N 1
ATOM 653 C CA . ARG A 1 87 ? 16.370 1.517 -23.413 1.00 54.28 87 ARG A CA 1
ATOM 654 C C . ARG A 1 87 ? 16.544 0.728 -22.122 1.00 54.28 87 ARG A C 1
ATOM 656 O O . ARG A 1 87 ? 17.636 0.247 -21.829 1.00 54.28 87 ARG A O 1
ATOM 663 N N . ALA A 1 88 ? 15.464 0.551 -21.370 1.00 50.81 88 ALA A N 1
ATOM 664 C CA . ALA A 1 88 ? 15.456 -0.356 -20.230 1.00 50.81 88 ALA A CA 1
ATOM 665 C C . ALA A 1 88 ? 15.483 -1.809 -20.738 1.00 50.81 88 ALA A C 1
ATOM 667 O O . ALA A 1 88 ? 14.441 -2.385 -21.045 1.00 50.81 88 ALA A O 1
ATOM 668 N N . SER A 1 89 ? 16.670 -2.407 -20.858 1.00 60.25 89 SER A N 1
ATOM 669 C CA . SER A 1 89 ? 16.814 -3.830 -21.166 1.00 60.25 89 SER A CA 1
ATOM 670 C C . SER A 1 89 ? 16.805 -4.650 -19.875 1.00 60.25 89 SER A C 1
ATOM 672 O O . SER A 1 89 ? 17.677 -4.532 -19.016 1.00 60.25 89 SER A O 1
ATOM 674 N N . TRP A 1 90 ? 15.790 -5.498 -19.725 1.00 54.47 90 TRP A N 1
ATOM 675 C CA . TRP A 1 90 ? 15.731 -6.483 -18.647 1.00 54.47 90 TRP A CA 1
ATOM 676 C C . TRP A 1 90 ? 16.495 -7.734 -19.078 1.00 54.47 90 TRP A C 1
ATOM 678 O O . TRP A 1 90 ? 15.914 -8.674 -19.615 1.00 54.47 90 TRP A O 1
ATOM 688 N N . ASP A 1 91 ? 17.812 -7.739 -18.867 1.00 68.62 91 ASP A N 1
ATOM 689 C CA . ASP A 1 91 ? 18.627 -8.942 -19.034 1.00 68.62 91 ASP A CA 1
ATOM 690 C C . ASP A 1 91 ? 18.888 -9.601 -17.671 1.00 68.62 91 ASP A C 1
ATOM 692 O O . ASP A 1 91 ? 19.789 -9.232 -16.909 1.00 68.62 91 ASP A O 1
ATOM 696 N N . TYR A 1 92 ? 18.064 -10.604 -17.361 1.00 63.53 92 TYR A N 1
ATOM 697 C CA . TYR A 1 92 ? 18.138 -11.364 -16.114 1.00 63.53 92 TYR A CA 1
ATOM 698 C C . TYR A 1 92 ? 19.490 -12.081 -15.920 1.00 63.53 92 TYR A C 1
ATOM 700 O O . TYR A 1 92 ? 19.905 -12.303 -14.781 1.00 63.53 92 TYR A O 1
ATOM 708 N N . ALA A 1 93 ? 20.209 -12.418 -16.999 1.00 65.25 93 ALA A N 1
ATOM 709 C CA . ALA A 1 93 ? 21.502 -13.095 -16.922 1.00 65.25 93 ALA A CA 1
ATOM 710 C C . ALA A 1 93 ? 22.641 -12.126 -16.565 1.00 65.25 93 ALA A C 1
ATOM 712 O O . ALA A 1 93 ? 23.540 -12.486 -15.797 1.00 65.25 93 ALA A O 1
ATOM 713 N N . TYR A 1 94 ? 22.597 -10.888 -17.064 1.00 65.62 94 TYR A N 1
ATOM 714 C CA . TYR A 1 94 ? 23.552 -9.843 -16.679 1.00 65.62 94 TYR A CA 1
ATOM 715 C C . TYR A 1 94 ? 23.323 -9.347 -15.249 1.00 65.62 94 TYR A C 1
ATOM 717 O O . TYR A 1 94 ? 24.295 -9.164 -14.515 1.00 65.62 94 TYR A O 1
ATOM 725 N N . MET A 1 95 ? 22.066 -9.221 -14.810 1.00 65.19 95 MET A N 1
ATOM 726 C CA . MET A 1 95 ? 21.747 -8.873 -13.418 1.00 65.19 95 MET A CA 1
ATOM 727 C C . MET A 1 95 ? 22.268 -9.927 -12.427 1.00 65.19 95 MET A C 1
ATOM 729 O O . MET A 1 95 ? 22.844 -9.578 -11.396 1.00 65.19 95 MET A O 1
ATOM 733 N N . GLY A 1 96 ? 22.151 -11.217 -12.769 1.00 68.31 96 GLY A N 1
ATOM 734 C CA . GLY A 1 96 ? 22.704 -12.312 -11.966 1.00 68.31 96 GLY A CA 1
ATOM 735 C C . GLY A 1 96 ? 24.234 -12.286 -11.881 1.00 68.31 96 GLY A C 1
ATOM 736 O O . GLY A 1 96 ? 24.795 -12.435 -10.797 1.00 68.31 96 GLY A O 1
ATOM 737 N N . LYS A 1 97 ? 24.921 -12.031 -13.003 1.00 70.25 97 LYS A N 1
ATOM 738 C CA . LYS A 1 97 ? 26.386 -11.883 -13.017 1.00 70.25 97 LYS A CA 1
ATOM 739 C C . LYS A 1 97 ? 26.842 -10.678 -12.192 1.00 70.25 97 LYS A C 1
ATOM 741 O O . LYS A 1 97 ? 27.790 -10.802 -11.427 1.00 70.25 97 LYS A O 1
ATOM 746 N N . MET A 1 98 ? 26.156 -9.540 -12.289 1.00 64.81 98 MET A N 1
ATOM 747 C CA . MET A 1 98 ? 26.530 -8.325 -11.559 1.00 64.81 98 MET A CA 1
ATOM 748 C C . MET A 1 98 ? 26.375 -8.483 -10.040 1.00 64.81 98 MET A C 1
ATOM 750 O O . MET A 1 98 ? 27.229 -8.019 -9.293 1.00 64.81 98 MET A O 1
ATOM 754 N N . SER A 1 99 ? 25.357 -9.217 -9.577 1.00 67.50 99 SER A N 1
ATOM 755 C CA . SER A 1 99 ? 25.187 -9.515 -8.147 1.00 67.50 99 SER A CA 1
ATOM 756 C C . SER A 1 99 ? 26.283 -10.423 -7.573 1.00 67.50 99 SER A C 1
ATOM 758 O O . SER A 1 99 ? 26.526 -10.366 -6.372 1.00 67.50 99 SER A O 1
ATOM 760 N N . ILE A 1 100 ? 26.926 -11.252 -8.404 1.00 71.62 100 ILE A N 1
ATOM 761 C CA . ILE A 1 100 ? 28.073 -12.089 -8.008 1.00 71.62 100 ILE A CA 1
ATOM 762 C C . ILE A 1 100 ? 29.375 -11.281 -8.002 1.00 71.62 100 ILE A C 1
ATOM 764 O O . ILE A 1 100 ? 30.238 -11.549 -7.183 1.00 71.62 100 ILE A O 1
ATOM 768 N N . TYR A 1 101 ? 29.523 -10.293 -8.888 1.00 69.00 101 TYR A N 1
ATOM 769 C CA . TYR A 1 101 ? 30.717 -9.439 -8.943 1.00 69.00 101 TYR A CA 1
ATOM 770 C C . TYR A 1 101 ? 30.777 -8.367 -7.843 1.00 69.00 101 TYR A C 1
ATOM 772 O O . TYR A 1 101 ? 31.849 -7.829 -7.582 1.00 69.00 101 TYR A O 1
ATOM 780 N N . VAL A 1 102 ? 29.634 -8.015 -7.249 1.00 65.62 102 VAL A N 1
ATOM 781 C CA . VAL A 1 102 ? 29.524 -7.008 -6.174 1.00 65.62 102 VAL A CA 1
ATOM 782 C C . VAL A 1 102 ? 29.679 -7.633 -4.772 1.00 65.62 102 VAL A C 1
ATOM 784 O O . VAL A 1 102 ? 29.768 -6.905 -3.784 1.00 65.62 102 VAL A O 1
ATOM 787 N N . LEU A 1 103 ? 29.745 -8.966 -4.687 1.00 51.44 103 LEU A N 1
ATOM 788 C CA . LEU A 1 103 ? 30.004 -9.751 -3.475 1.00 51.44 103 LEU A CA 1
ATOM 789 C C . LEU A 1 103 ? 31.469 -10.206 -3.439 1.00 51.44 103 LEU A C 1
ATOM 791 O O . LEU A 1 103 ? 32.059 -10.148 -2.339 1.00 51.44 103 LEU A O 1
#